Protein AF-E6PWR7-F1 (afdb_monomer_lite)

Foldseek 3Di:
DDDDDDDDDDPPPPPPDPDDPDVLLVQLVVQLVVLLVVCVVVVHDPVVSLVRSLVSSVVSQFDLQDPVSLVSNLSSLVVCCVVVSDPPVRSVVSNVVSVVSVVVVVVVVVVVPDDPPPPDPDDDDDDDDDDDDDDDDDDDDDDD

Secondary structure (DSSP, 8-state):
------PPP-------SPPPPPHHHHHHHHHHHHHHHHHHHTT--HHHHHHHHHHHHHHHSPPSSSHHHHHHHHHHHHHHHHTTSS-HHHHHHHHHHHHHHHHHHHHHHHHHTS------------------------------

Structure (mmCIF, N/CA/C/O backbone):
data_AF-E6PWR7-F1
#
_entry.id   AF-E6PWR7-F1
#
loop_
_atom_site.group_PDB
_atom_site.id
_atom_site.type_symbol
_atom_site.label_atom_id
_atom_site.label_alt_id
_atom_site.label_comp_id
_atom_site.label_asym_id
_atom_site.label_entity_id
_atom_site.label_seq_id
_atom_site.pdbx_PDB_ins_code
_atom_site.Cartn_x
_atom_site.Cartn_y
_atom_site.Cartn_z
_atom_site.occupancy
_atom_site.B_iso_or_equiv
_atom_site.auth_seq_id
_atom_site.auth_comp_id
_atom_site.auth_asym_id
_atom_site.auth_atom_id
_atom_site.pdbx_PDB_model_num
ATOM 1 N N . MET A 1 1 ? -68.735 -9.435 -9.458 1.00 40.34 1 MET A N 1
ATOM 2 C CA . MET A 1 1 ? -67.397 -10.050 -9.370 1.00 40.34 1 MET A CA 1
ATOM 3 C C . MET A 1 1 ? -66.373 -8.976 -9.702 1.00 40.34 1 MET A C 1
ATOM 5 O O . MET A 1 1 ? -66.285 -8.607 -10.862 1.00 40.34 1 MET A O 1
ATOM 9 N N . ASN A 1 2 ? -65.666 -8.448 -8.700 1.00 40.62 2 ASN A N 1
ATOM 10 C CA . ASN A 1 2 ? -64.549 -7.518 -8.891 1.00 40.62 2 ASN A CA 1
ATOM 11 C C . ASN A 1 2 ? -63.273 -8.242 -8.466 1.00 40.62 2 ASN A C 1
ATOM 13 O O . ASN A 1 2 ? -63.214 -8.734 -7.340 1.00 40.62 2 ASN A O 1
ATOM 17 N N . VAL A 1 3 ? -62.273 -8.286 -9.340 1.00 43.09 3 VAL A N 1
ATOM 18 C CA . VAL A 1 3 ? -60.903 -8.637 -8.960 1.00 43.09 3 VAL A CA 1
ATOM 19 C C . VAL A 1 3 ? -60.076 -7.383 -9.208 1.00 43.09 3 VAL A C 1
ATOM 21 O O . VAL A 1 3 ? -59.996 -6.909 -10.338 1.00 43.09 3 VAL A O 1
ATOM 24 N N . LEU A 1 4 ? -59.590 -6.790 -8.119 1.00 44.62 4 LEU A N 1
ATOM 25 C CA . LEU A 1 4 ? -58.725 -5.618 -8.118 1.00 44.62 4 LEU A CA 1
ATOM 26 C C . LEU A 1 4 ? -57.288 -6.061 -8.394 1.00 44.62 4 LEU A C 1
ATOM 28 O O . LEU A 1 4 ? -56.748 -6.927 -7.709 1.00 44.62 4 LEU A O 1
ATOM 32 N N . GLU A 1 5 ? -56.720 -5.421 -9.406 1.00 47.72 5 GLU A N 1
ATOM 33 C CA . GLU A 1 5 ? -55.316 -5.393 -9.786 1.00 47.72 5 GLU A CA 1
ATOM 34 C C . GLU A 1 5 ? -54.457 -4.916 -8.603 1.00 47.72 5 GLU A C 1
ATOM 36 O O . GLU A 1 5 ? -54.615 -3.795 -8.117 1.00 47.72 5 GLU A O 1
ATOM 41 N N . ALA A 1 6 ? -53.566 -5.778 -8.112 1.00 47.72 6 ALA A N 1
ATOM 42 C CA . ALA A 1 6 ? -52.527 -5.389 -7.170 1.00 47.72 6 ALA A CA 1
ATOM 43 C C . ALA A 1 6 ? -51.270 -5.041 -7.972 1.00 47.72 6 ALA A C 1
ATOM 45 O O . ALA A 1 6 ? -50.641 -5.913 -8.566 1.00 47.72 6 ALA A O 1
ATOM 46 N N . ALA A 1 7 ? -50.945 -3.751 -7.998 1.00 47.28 7 ALA A N 1
ATOM 47 C CA . ALA A 1 7 ? -49.740 -3.208 -8.600 1.00 47.28 7 ALA A CA 1
ATOM 48 C C . ALA A 1 7 ? -48.482 -3.858 -7.997 1.00 47.28 7 ALA A C 1
ATOM 50 O O . ALA A 1 7 ? -48.242 -3.777 -6.789 1.00 47.28 7 ALA A O 1
ATOM 51 N N . GLU A 1 8 ? -47.672 -4.488 -8.845 1.00 56.34 8 GLU A N 1
ATOM 52 C CA . GLU A 1 8 ? -46.313 -4.897 -8.499 1.00 56.34 8 GLU A CA 1
ATOM 53 C C . GLU A 1 8 ? -45.418 -3.648 -8.390 1.00 56.34 8 GLU A C 1
ATOM 55 O O . GLU A 1 8 ? -45.532 -2.742 -9.220 1.00 56.34 8 GLU A O 1
ATOM 60 N N . PRO A 1 9 ? -44.534 -3.550 -7.379 1.00 55.41 9 PRO A N 1
ATOM 61 C CA . PRO A 1 9 ? -43.686 -2.383 -7.220 1.00 55.41 9 PRO A CA 1
ATOM 62 C C . PRO A 1 9 ? -42.634 -2.335 -8.333 1.00 55.41 9 PRO A C 1
ATOM 64 O O . PRO A 1 9 ? -41.925 -3.309 -8.597 1.00 55.41 9 PRO A O 1
ATOM 67 N N . ASP A 1 10 ? -42.563 -1.159 -8.948 1.00 45.19 10 ASP A N 1
ATOM 68 C CA . ASP A 1 10 ? -41.623 -0.709 -9.968 1.00 45.19 10 ASP A CA 1
ATOM 69 C C . ASP A 1 10 ? -40.184 -1.162 -9.653 1.00 45.19 10 ASP A C 1
ATOM 71 O O . ASP A 1 10 ? -39.506 -0.645 -8.759 1.00 45.19 10 ASP A O 1
ATOM 75 N N . ARG A 1 11 ? -39.725 -2.200 -10.358 1.00 59.03 11 ARG A N 1
ATOM 76 C CA . ARG A 1 11 ? -38.356 -2.702 -10.262 1.00 59.03 11 ARG A CA 1
ATOM 77 C C . ARG A 1 11 ? -37.481 -1.766 -11.096 1.00 59.03 11 ARG A C 1
ATOM 79 O O . ARG A 1 11 ? -37.255 -2.010 -12.279 1.00 59.03 11 ARG A O 1
ATOM 86 N N . GLN A 1 12 ? -37.024 -0.677 -10.479 1.00 60.69 12 GLN A N 1
ATOM 87 C CA . GLN A 1 12 ? -36.125 0.282 -11.121 1.00 60.69 12 GLN A CA 1
ATOM 88 C C . GLN A 1 12 ? -34.916 -0.428 -11.753 1.00 60.69 12 GLN A C 1
ATOM 90 O O . GLN A 1 12 ? -34.364 -1.361 -11.157 1.00 60.69 12 GLN A O 1
ATOM 95 N N . PRO A 1 13 ? -34.471 0.016 -12.943 1.00 52.53 13 PRO A N 1
ATOM 96 C CA . PRO A 1 13 ? -33.323 -0.564 -13.613 1.00 52.53 13 PRO A CA 1
ATOM 97 C C . PRO A 1 13 ? -32.092 -0.341 -12.736 1.00 52.53 13 PRO A C 1
ATOM 99 O O . PRO A 1 13 ? -31.661 0.793 -12.517 1.00 52.53 13 PRO A O 1
ATOM 102 N N . THR A 1 14 ? -31.518 -1.427 -12.220 1.00 55.12 14 THR A N 1
ATOM 103 C CA . THR A 1 14 ? -30.196 -1.390 -11.601 1.00 55.12 14 THR A CA 1
ATOM 104 C C . THR A 1 14 ? -29.229 -0.906 -12.669 1.00 55.12 14 THR A C 1
ATOM 106 O O . THR A 1 14 ? -28.936 -1.635 -13.618 1.00 55.12 14 THR A O 1
ATOM 109 N N . SER A 1 15 ? -28.802 0.352 -12.545 1.00 63.88 15 SER A N 1
ATOM 110 C CA . SER A 1 15 ? -27.733 0.935 -13.345 1.00 63.88 15 SER A CA 1
ATOM 111 C C . SER A 1 15 ? -26.610 -0.091 -13.455 1.00 63.88 15 SER A C 1
ATOM 113 O O . SER A 1 15 ? -26.032 -0.494 -12.448 1.00 63.88 15 SER A O 1
ATOM 115 N N . ASN A 1 16 ? -26.327 -0.546 -14.676 1.00 63.84 16 ASN A N 1
ATOM 116 C CA . ASN A 1 16 ? -25.299 -1.548 -14.971 1.00 63.84 16 ASN A CA 1
ATOM 117 C C . ASN A 1 16 ? -23.879 -0.957 -14.844 1.00 63.84 16 ASN A C 1
ATOM 119 O O . ASN A 1 16 ? -22.927 -1.409 -15.479 1.00 63.84 16 ASN A O 1
ATOM 123 N N . GLN A 1 17 ? -23.754 0.129 -14.081 1.00 57.00 17 GLN A N 1
ATOM 124 C CA . GLN A 1 17 ? -22.522 0.841 -13.853 1.00 57.00 17 GLN A CA 1
ATOM 125 C C . GLN A 1 17 ? -21.831 0.182 -12.656 1.00 57.00 17 GLN A C 1
ATOM 127 O O . GLN A 1 17 ? -22.436 0.083 -11.584 1.00 57.00 17 GLN A O 1
ATOM 132 N N . PRO A 1 18 ? -20.585 -0.297 -12.817 1.00 62.38 18 PRO A N 1
ATOM 133 C CA . PRO A 1 18 ? -19.833 -0.857 -11.707 1.00 62.38 18 PRO A CA 1
ATOM 134 C C . PRO A 1 18 ? -19.817 0.144 -10.555 1.00 62.38 18 PRO A C 1
ATOM 136 O O . PRO A 1 18 ? -19.635 1.344 -10.789 1.00 62.38 18 PRO A O 1
ATOM 139 N N . ALA A 1 19 ? -20.011 -0.344 -9.329 1.00 63.22 19 ALA A N 1
ATOM 140 C CA . ALA A 1 19 ? -19.933 0.499 -8.145 1.00 63.22 19 ALA A CA 1
ATOM 141 C C . ALA A 1 19 ? -18.629 1.324 -8.176 1.00 63.22 19 ALA A C 1
ATOM 143 O O . ALA A 1 19 ? -17.586 0.791 -8.583 1.00 63.22 19 ALA A O 1
ATOM 144 N N . PRO A 1 20 ? -18.669 2.611 -7.782 1.00 64.00 20 PRO A N 1
ATOM 145 C CA . PRO A 1 20 ? -17.475 3.438 -7.722 1.00 64.00 20 PRO A CA 1
ATOM 146 C C . PRO A 1 20 ? -16.390 2.722 -6.917 1.00 64.00 20 PRO A C 1
ATOM 148 O O . PRO A 1 20 ? -16.647 2.244 -5.811 1.00 64.00 20 PRO A O 1
ATOM 151 N N . ARG A 1 21 ? -15.186 2.607 -7.488 1.00 72.75 21 ARG A N 1
ATOM 152 C CA . ARG A 1 21 ? -14.038 2.062 -6.755 1.00 72.75 21 ARG A CA 1
ATOM 153 C C . ARG A 1 21 ? -13.741 2.967 -5.565 1.00 72.75 21 ARG A C 1
ATOM 155 O O . ARG A 1 21 ? -13.878 4.183 -5.669 1.00 72.75 21 ARG A O 1
ATOM 162 N N . ASP A 1 22 ? -13.291 2.356 -4.479 1.00 88.31 22 ASP A N 1
ATOM 163 C CA . ASP A 1 22 ? -12.775 3.061 -3.313 1.00 88.31 22 ASP A CA 1
ATOM 164 C C . ASP A 1 22 ? -11.713 4.105 -3.748 1.00 88.31 22 ASP A C 1
ATOM 166 O O . ASP A 1 22 ? -10.776 3.747 -4.477 1.00 88.31 22 ASP A O 1
ATOM 170 N N . PRO A 1 23 ? -11.860 5.390 -3.370 1.00 95.06 23 PRO A N 1
ATOM 171 C CA . PRO A 1 23 ? -10.943 6.448 -3.787 1.00 95.06 23 PRO A CA 1
ATOM 172 C C . PRO A 1 23 ? -9.517 6.231 -3.267 1.00 95.06 23 PRO A C 1
ATOM 174 O O . PRO A 1 23 ? -8.565 6.556 -3.975 1.00 95.06 23 PRO A O 1
ATOM 177 N N . ALA A 1 24 ? -9.335 5.633 -2.087 1.00 96.56 24 ALA A N 1
ATOM 178 C CA . ALA A 1 24 ? -8.008 5.303 -1.581 1.00 96.56 24 ALA A CA 1
ATOM 179 C C . ALA A 1 24 ? -7.345 4.231 -2.449 1.00 96.56 24 ALA A C 1
ATOM 181 O O . ALA A 1 24 ? -6.175 4.354 -2.808 1.00 96.56 24 ALA A O 1
ATOM 182 N N . VAL A 1 25 ? -8.110 3.222 -2.878 1.00 97.44 25 VAL A N 1
ATOM 183 C CA . VAL A 1 25 ? -7.612 2.201 -3.811 1.00 97.44 25 VAL A CA 1
ATOM 184 C C . VAL A 1 25 ? -7.185 2.824 -5.138 1.00 97.44 25 VAL A C 1
ATOM 186 O O . VAL A 1 25 ? -6.144 2.439 -5.673 1.00 97.44 25 VAL A O 1
ATOM 189 N N . GLN A 1 26 ? -7.945 3.792 -5.662 1.00 97.00 26 GLN A N 1
ATOM 190 C CA . GLN A 1 26 ? -7.547 4.521 -6.870 1.00 97.00 26 GLN A CA 1
ATOM 191 C C . GLN A 1 26 ? -6.219 5.256 -6.669 1.00 97.00 26 GLN A C 1
ATOM 193 O O . GLN A 1 26 ? -5.308 5.057 -7.467 1.00 97.00 26 GLN A O 1
ATOM 198 N N . LEU A 1 27 ? -6.057 5.992 -5.565 1.00 97.75 27 LEU A N 1
ATOM 199 C CA . LEU A 1 27 ? -4.802 6.680 -5.238 1.00 97.75 27 LEU A CA 1
ATOM 200 C C . LEU A 1 27 ? -3.611 5.712 -5.150 1.00 97.75 27 LEU A C 1
ATOM 202 O O . LEU A 1 27 ? -2.557 5.970 -5.736 1.00 97.75 27 LEU A O 1
ATOM 206 N N . CYS A 1 28 ? -3.784 4.574 -4.469 1.00 98.44 28 CYS A N 1
ATOM 207 C CA . CYS A 1 28 ? -2.767 3.527 -4.365 1.00 98.44 28 CYS A CA 1
ATOM 208 C C . CYS A 1 28 ? -2.354 3.004 -5.764 1.00 98.44 28 CYS A C 1
ATOM 210 O O . CYS A 1 28 ? -1.164 2.871 -6.072 1.00 98.44 28 CYS A O 1
ATOM 212 N N . VAL A 1 29 ? -3.331 2.729 -6.638 1.00 97.81 29 VAL A N 1
ATOM 213 C CA . VAL A 1 29 ? -3.099 2.224 -8.004 1.00 97.81 29 VAL A CA 1
ATOM 214 C C . VAL A 1 29 ? -2.450 3.279 -8.901 1.00 97.81 29 VAL A C 1
ATOM 216 O O . VAL A 1 29 ? -1.507 2.958 -9.628 1.00 97.81 29 VAL A O 1
ATOM 219 N N . ASP A 1 30 ? -2.892 4.530 -8.832 1.00 98.25 30 ASP A N 1
ATOM 220 C CA . ASP A 1 30 ? -2.343 5.622 -9.634 1.00 98.25 30 ASP A CA 1
ATOM 221 C C . ASP A 1 30 ? -0.872 5.871 -9.291 1.00 98.25 30 ASP A C 1
ATOM 223 O O . ASP A 1 30 ? -0.038 5.990 -10.192 1.00 98.25 30 ASP A O 1
ATOM 227 N N . ALA A 1 31 ? -0.515 5.840 -8.002 1.00 98.62 31 ALA A N 1
ATOM 228 C CA . ALA A 1 31 ? 0.874 5.948 -7.557 1.00 98.62 31 ALA A CA 1
ATOM 229 C C . ALA A 1 31 ? 1.761 4.832 -8.139 1.00 98.62 31 ALA A C 1
ATOM 231 O O . ALA A 1 31 ? 2.877 5.088 -8.607 1.00 98.62 31 ALA A O 1
ATOM 232 N N . TYR A 1 32 ? 1.255 3.597 -8.165 1.00 98.62 32 TYR A N 1
ATOM 233 C CA . TYR A 1 32 ? 1.947 2.452 -8.757 1.00 98.62 32 TYR A CA 1
ATOM 234 C C . TYR A 1 32 ? 2.141 2.607 -10.268 1.00 98.62 32 TYR A C 1
ATOM 236 O O . TYR A 1 32 ? 3.261 2.468 -10.766 1.00 98.62 32 TYR A O 1
ATOM 244 N N . LEU A 1 33 ? 1.074 2.931 -11.004 1.00 98.25 33 LEU A N 1
ATOM 245 C CA . LEU A 1 33 ? 1.118 3.091 -12.460 1.00 98.25 33 LEU A CA 1
ATOM 246 C C . LEU A 1 33 ? 2.018 4.256 -12.877 1.00 98.25 33 LEU A C 1
ATOM 248 O O . LEU A 1 33 ? 2.797 4.131 -13.825 1.00 98.25 33 LEU A O 1
ATOM 252 N N . HIS A 1 34 ? 1.962 5.364 -12.141 1.00 98.56 34 HIS A N 1
ATOM 253 C CA . HIS A 1 34 ? 2.826 6.515 -12.360 1.00 98.56 34 HIS A CA 1
ATOM 254 C C . HIS A 1 34 ? 4.305 6.153 -12.164 1.00 98.56 34 HIS A C 1
ATOM 256 O O . HIS A 1 34 ? 5.138 6.432 -13.027 1.00 98.56 34 HIS A O 1
ATOM 262 N N . SER A 1 35 ? 4.635 5.450 -11.077 1.00 98.56 35 SER A N 1
ATOM 263 C CA . SER A 1 35 ? 6.006 5.011 -10.802 1.00 98.56 35 SER A CA 1
ATOM 264 C C . SER A 1 35 ? 6.521 3.983 -11.819 1.00 98.56 35 SER A C 1
ATOM 266 O O . SER A 1 35 ? 7.688 4.047 -12.225 1.00 98.56 35 SER A O 1
ATOM 268 N N . LEU A 1 36 ? 5.654 3.077 -12.295 1.00 97.56 36 LEU A N 1
ATOM 269 C CA . LEU A 1 36 ? 5.974 2.172 -13.402 1.00 97.56 36 LEU A CA 1
ATOM 270 C C . LEU A 1 36 ? 6.326 2.947 -14.670 1.00 97.56 36 LEU A C 1
ATOM 272 O O . LEU A 1 36 ? 7.318 2.620 -15.320 1.00 97.56 36 LEU A O 1
ATOM 276 N N . LYS A 1 37 ? 5.512 3.945 -15.030 1.00 98.12 37 LYS A N 1
ATOM 277 C CA . LYS A 1 37 ? 5.723 4.762 -16.227 1.00 98.12 37 LYS A CA 1
ATOM 278 C C . LYS A 1 37 ? 7.078 5.467 -16.170 1.00 98.12 37 LYS A C 1
ATOM 280 O O . LYS A 1 37 ? 7.898 5.237 -17.054 1.00 98.12 37 LYS A O 1
ATOM 285 N N . ILE A 1 38 ? 7.344 6.209 -15.093 1.00 98.25 38 ILE A N 1
ATOM 286 C CA . ILE A 1 38 ? 8.613 6.931 -14.909 1.00 98.25 38 ILE A CA 1
ATOM 287 C C . ILE A 1 38 ? 9.802 5.968 -14.959 1.00 98.25 38 ILE A C 1
ATOM 289 O O . ILE A 1 38 ? 10.763 6.200 -15.681 1.00 98.25 38 ILE A O 1
ATOM 293 N N . SER A 1 39 ? 9.739 4.843 -14.242 1.00 97.56 39 SER A N 1
ATOM 294 C CA . SER A 1 39 ? 10.859 3.893 -14.196 1.00 97.56 39 SER A CA 1
ATOM 295 C C . SER A 1 39 ? 11.172 3.272 -15.564 1.00 97.56 39 SER A C 1
ATOM 297 O O . SER A 1 39 ? 12.336 3.008 -15.863 1.00 97.56 39 SER A O 1
ATOM 299 N N . ARG A 1 40 ? 10.151 3.054 -16.407 1.00 96.44 40 ARG A N 1
ATOM 300 C CA . ARG A 1 40 ? 10.334 2.575 -17.788 1.00 96.44 40 ARG A CA 1
ATOM 301 C C . ARG A 1 40 ? 10.946 3.644 -18.683 1.00 96.44 40 ARG A C 1
ATOM 303 O O . ARG A 1 40 ? 11.826 3.320 -19.472 1.00 96.44 40 ARG A O 1
ATOM 310 N N . GLU A 1 41 ? 10.495 4.888 -18.554 1.00 97.75 41 GLU A N 1
ATOM 311 C CA . GLU A 1 41 ? 11.048 6.033 -19.290 1.00 97.75 41 GLU A CA 1
ATOM 312 C C . GLU A 1 41 ? 12.515 6.289 -18.908 1.00 97.75 41 GLU A C 1
ATOM 314 O O . GLU A 1 41 ? 13.330 6.605 -19.768 1.00 97.75 41 GLU A O 1
ATOM 319 N N . GLU A 1 42 ? 12.886 6.033 -17.650 1.00 97.31 42 GLU A N 1
ATOM 320 C CA . GLU A 1 42 ? 14.274 6.045 -17.167 1.00 97.31 42 GLU A CA 1
ATOM 321 C C . GLU A 1 42 ? 15.119 4.847 -17.657 1.00 97.31 42 GLU A C 1
ATOM 323 O O . GLU A 1 42 ? 16.293 4.737 -17.305 1.00 97.31 42 GLU A O 1
ATOM 328 N N . GLY A 1 43 ? 14.549 3.921 -18.437 1.00 97.06 43 GLY A N 1
ATOM 329 C CA . GLY A 1 43 ? 15.265 2.759 -18.972 1.00 97.06 43 GLY A CA 1
ATOM 330 C C . GLY A 1 43 ? 15.635 1.708 -17.922 1.00 97.06 43 GLY A C 1
ATOM 331 O O . GLY A 1 43 ? 16.538 0.899 -18.146 1.00 97.06 43 GLY A O 1
ATOM 332 N N . ARG A 1 44 ? 14.964 1.697 -16.763 1.00 96.50 44 ARG A N 1
ATOM 333 C CA . ARG A 1 44 ? 15.270 0.739 -15.696 1.00 96.50 44 ARG A CA 1
ATOM 334 C C . ARG A 1 44 ? 14.904 -0.678 -16.084 1.00 96.50 44 ARG A C 1
ATOM 336 O O . ARG A 1 44 ? 13.899 -0.946 -16.744 1.00 96.50 44 ARG A O 1
ATOM 343 N N . ILE A 1 45 ? 15.668 -1.619 -15.542 1.00 97.19 45 ILE A N 1
ATOM 344 C CA . ILE A 1 45 ? 15.330 -3.033 -15.657 1.00 97.19 45 ILE A CA 1
ATOM 345 C C . ILE A 1 45 ? 14.006 -3.340 -14.945 1.00 97.19 45 ILE A C 1
ATOM 347 O O . ILE A 1 45 ? 13.576 -2.651 -14.013 1.00 97.19 45 ILE A O 1
ATOM 351 N N . ARG A 1 46 ? 13.364 -4.430 -15.372 1.00 95.69 46 ARG A N 1
ATOM 352 C CA . ARG A 1 46 ? 12.032 -4.840 -14.903 1.00 95.69 46 ARG A CA 1
ATOM 353 C C . ARG A 1 46 ? 11.959 -4.994 -13.379 1.00 95.69 46 ARG A C 1
ATOM 355 O O . ARG A 1 46 ? 10.983 -4.570 -12.771 1.00 95.69 46 ARG A O 1
ATOM 362 N N . PHE A 1 47 ? 13.004 -5.562 -12.772 1.00 96.31 47 PHE A N 1
ATOM 363 C CA . PHE A 1 47 ? 13.083 -5.757 -11.323 1.00 96.31 47 PHE A CA 1
ATOM 364 C C . PHE A 1 47 ? 13.058 -4.428 -10.554 1.00 96.31 47 PHE A C 1
ATOM 366 O O . PHE A 1 47 ? 12.233 -4.256 -9.660 1.00 96.31 47 PHE A O 1
ATOM 373 N N . GLU A 1 48 ? 13.909 -3.470 -10.930 1.00 96.56 48 GLU A N 1
ATOM 374 C CA . GLU A 1 48 ? 13.945 -2.146 -10.298 1.00 96.56 48 GLU A CA 1
ATOM 375 C C . GLU A 1 48 ? 12.644 -1.374 -10.507 1.00 96.56 48 GLU A C 1
ATOM 377 O O . GLU A 1 48 ? 12.134 -0.748 -9.579 1.00 96.56 48 GLU A O 1
ATOM 382 N N . THR A 1 49 ? 12.094 -1.453 -11.719 1.00 97.69 49 THR A N 1
ATOM 383 C CA . THR A 1 49 ? 10.825 -0.817 -12.078 1.00 97.69 49 THR A CA 1
ATOM 384 C C . THR A 1 49 ? 9.690 -1.308 -11.184 1.00 97.69 49 THR A C 1
ATOM 386 O O . THR A 1 49 ? 8.971 -0.501 -10.597 1.00 97.69 49 THR A O 1
ATOM 389 N N . ASN A 1 50 ? 9.570 -2.628 -11.014 1.00 96.25 50 ASN A N 1
ATOM 390 C CA . ASN A 1 50 ? 8.565 -3.213 -10.133 1.00 96.25 50 ASN A CA 1
ATOM 391 C C . ASN A 1 50 ? 8.801 -2.805 -8.676 1.00 96.25 50 ASN A C 1
ATOM 393 O O . ASN A 1 50 ? 7.863 -2.378 -8.012 1.00 96.25 50 ASN A O 1
ATOM 397 N N . LYS A 1 51 ? 10.048 -2.849 -8.189 1.00 97.44 51 LYS A N 1
ATOM 398 C CA . LYS A 1 51 ? 10.366 -2.453 -6.809 1.00 97.44 51 LYS A CA 1
ATOM 399 C C . LYS A 1 51 ? 9.987 -1.011 -6.495 1.00 97.44 51 LYS A C 1
ATOM 401 O O . LYS A 1 51 ? 9.455 -0.744 -5.420 1.00 97.44 51 LYS A O 1
ATOM 406 N N . ARG A 1 52 ? 10.231 -0.091 -7.426 1.00 98.25 52 ARG A N 1
ATOM 407 C CA . ARG A 1 52 ? 9.843 1.318 -7.284 1.00 98.25 52 ARG A CA 1
ATOM 408 C C . ARG A 1 52 ? 8.335 1.498 -7.281 1.00 98.25 52 ARG A C 1
ATOM 410 O O . ARG A 1 52 ? 7.822 2.207 -6.422 1.00 98.25 52 ARG A O 1
ATOM 417 N N . ALA A 1 53 ? 7.640 0.811 -8.180 1.00 98.19 53 ALA A N 1
ATOM 418 C CA . ALA A 1 53 ? 6.191 0.880 -8.244 1.00 98.19 53 ALA A CA 1
ATOM 419 C C . ALA A 1 53 ? 5.527 0.293 -6.994 1.00 98.19 53 ALA A C 1
ATOM 421 O O . ALA A 1 53 ? 4.647 0.925 -6.417 1.00 98.19 53 ALA A O 1
ATOM 422 N N . GLU A 1 54 ? 5.995 -0.861 -6.511 1.00 98.00 54 GLU A N 1
ATOM 423 C CA . GLU A 1 54 ? 5.545 -1.438 -5.240 1.00 98.00 54 GLU A CA 1
ATOM 424 C C . GLU A 1 54 ? 5.777 -0.479 -4.060 1.00 98.00 54 GLU A C 1
ATOM 426 O O . GLU A 1 54 ? 4.933 -0.375 -3.172 1.00 98.00 54 GLU A O 1
ATOM 431 N N . ALA A 1 55 ? 6.918 0.218 -4.024 1.00 98.19 55 ALA A N 1
ATOM 432 C CA . ALA A 1 55 ? 7.201 1.210 -2.989 1.00 98.19 55 ALA A CA 1
ATOM 433 C C . ALA A 1 55 ? 6.261 2.420 -3.090 1.00 98.19 55 ALA A C 1
ATOM 435 O O . ALA A 1 55 ? 5.726 2.857 -2.077 1.00 98.19 55 ALA A O 1
ATOM 436 N N . ALA A 1 56 ? 6.006 2.922 -4.301 1.00 98.62 56 ALA A N 1
ATOM 437 C CA . ALA A 1 56 ? 5.061 4.011 -4.530 1.00 98.62 56 ALA A CA 1
ATOM 438 C C . ALA A 1 56 ? 3.636 3.632 -4.100 1.00 98.62 56 ALA A C 1
ATOM 440 O O . ALA A 1 56 ? 2.983 4.426 -3.430 1.00 98.62 56 ALA A O 1
ATOM 441 N N . TYR A 1 57 ? 3.197 2.404 -4.401 1.00 98.56 57 TYR A N 1
ATOM 442 C CA . TYR A 1 57 ? 1.916 1.877 -3.926 1.00 98.56 57 TYR A CA 1
ATOM 443 C C . TYR A 1 57 ? 1.840 1.919 -2.398 1.00 98.56 57 TYR A C 1
ATOM 445 O O . TYR A 1 57 ? 0.910 2.493 -1.845 1.00 98.56 57 TYR A O 1
ATOM 453 N N . ARG A 1 58 ? 2.844 1.350 -1.711 1.00 98.06 58 ARG A N 1
ATOM 454 C CA . ARG A 1 58 ? 2.900 1.302 -0.239 1.00 98.06 58 ARG A CA 1
ATOM 455 C C . ARG A 1 58 ? 2.930 2.695 0.390 1.00 98.06 58 ARG A C 1
ATOM 457 O O . ARG A 1 58 ? 2.292 2.899 1.411 1.00 98.06 58 ARG A O 1
ATOM 464 N N . ASN A 1 59 ? 3.631 3.645 -0.225 1.00 98.19 59 ASN A N 1
ATOM 465 C CA . ASN A 1 59 ? 3.703 5.025 0.258 1.00 98.19 59 ASN A CA 1
ATOM 466 C C . ASN A 1 59 ? 2.385 5.794 0.086 1.00 98.19 59 ASN A C 1
ATOM 468 O O . ASN A 1 59 ? 2.146 6.745 0.820 1.00 98.19 59 ASN A O 1
ATOM 472 N N . ALA A 1 60 ? 1.554 5.406 -0.882 1.00 98.38 60 ALA A N 1
ATOM 473 C CA . ALA A 1 60 ? 0.234 5.992 -1.099 1.00 98.38 60 ALA A CA 1
ATOM 474 C C . ALA A 1 60 ? -0.859 5.355 -0.226 1.00 98.38 60 ALA A C 1
ATOM 476 O O . ALA A 1 60 ? -1.991 5.837 -0.222 1.00 98.38 60 ALA A O 1
ATOM 477 N N . MET A 1 61 ? -0.548 4.273 0.497 1.00 98.12 61 MET A N 1
ATOM 478 C CA . MET A 1 61 ? -1.518 3.632 1.377 1.00 98.12 61 MET A CA 1
ATOM 479 C C . MET A 1 61 ? -1.899 4.559 2.543 1.00 98.12 61 MET A C 1
ATOM 481 O O . MET A 1 61 ? -1.023 5.230 3.094 1.00 98.12 61 MET A O 1
ATOM 485 N N . PRO A 1 62 ? -3.179 4.563 2.959 1.00 98.00 62 PRO A N 1
ATOM 486 C CA . PRO A 1 62 ? -3.623 5.295 4.141 1.00 98.00 62 PRO A CA 1
ATOM 487 C C . PRO A 1 62 ? -2.872 4.877 5.410 1.00 98.00 62 PRO A C 1
ATOM 489 O O . PRO A 1 62 ? -2.374 3.758 5.525 1.00 98.00 62 PRO A O 1
ATOM 492 N N . ASP A 1 63 ? -2.813 5.761 6.397 1.00 97.00 63 ASP A N 1
ATOM 493 C CA . ASP A 1 63 ? -2.259 5.433 7.708 1.00 97.00 63 ASP A CA 1
ATOM 494 C C . ASP A 1 63 ? -3.267 4.649 8.581 1.00 97.00 63 ASP A C 1
ATOM 496 O O . ASP A 1 63 ? -4.441 4.483 8.253 1.00 97.00 63 ASP A O 1
ATOM 500 N N . LEU A 1 64 ? -2.815 4.140 9.730 1.00 97.50 64 LEU A N 1
ATOM 501 C CA . LEU A 1 64 ? -3.661 3.381 10.663 1.00 97.50 64 LEU A CA 1
ATOM 502 C C . LEU A 1 64 ? -4.160 4.241 11.839 1.00 97.50 64 LEU A C 1
ATOM 504 O O . LEU A 1 64 ? -4.294 3.748 12.959 1.00 97.50 64 LEU A O 1
ATOM 508 N N . THR A 1 65 ? -4.395 5.537 11.612 1.00 96.00 65 THR A N 1
ATOM 509 C CA . THR A 1 65 ? -4.687 6.508 12.686 1.00 96.00 65 THR A CA 1
ATOM 510 C C . THR A 1 65 ? -6.175 6.659 13.003 1.00 96.00 65 THR A C 1
ATOM 512 O O . THR A 1 65 ? -6.525 7.084 14.104 1.00 96.00 65 THR A O 1
ATOM 515 N N . SER A 1 66 ? -7.068 6.280 12.084 1.00 96.38 66 SER A N 1
ATOM 516 C CA . SER A 1 66 ? -8.521 6.389 12.258 1.00 96.38 66 SER A CA 1
ATOM 517 C C . SER A 1 66 ? 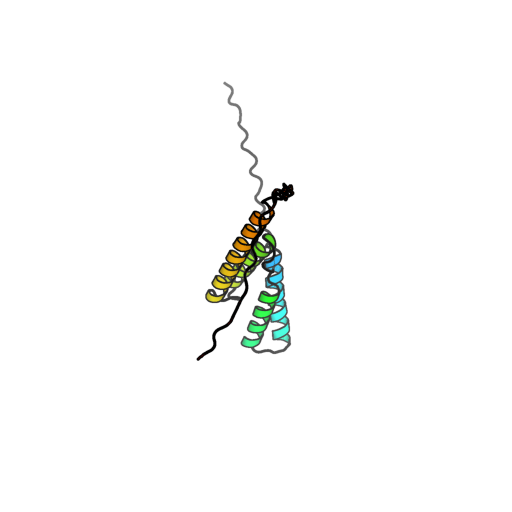-9.262 5.168 11.710 1.00 96.38 66 SER A C 1
ATOM 519 O O . SER A 1 66 ? -8.746 4.438 10.868 1.00 96.38 66 SER A O 1
ATOM 521 N N . PHE A 1 67 ? -10.507 4.944 12.148 1.00 96.94 67 PHE A N 1
ATOM 522 C CA . PHE A 1 67 ? -11.311 3.824 11.642 1.00 96.94 67 PHE A CA 1
ATOM 523 C C . PHE A 1 67 ? -11.555 3.888 10.131 1.00 96.94 67 PHE A C 1
ATOM 525 O O . PHE A 1 67 ? -11.601 2.836 9.497 1.00 96.94 67 PHE A O 1
ATOM 532 N N . GLN A 1 68 ? -11.715 5.088 9.561 1.00 96.19 68 GLN A N 1
ATOM 533 C CA . GLN A 1 68 ? -11.895 5.241 8.118 1.00 96.19 68 GLN A CA 1
ATOM 534 C C . GLN A 1 68 ? -10.596 4.903 7.382 1.00 96.19 68 GLN A C 1
ATOM 536 O O . GLN A 1 68 ? -10.610 4.028 6.523 1.00 96.19 68 GLN A O 1
ATOM 541 N N . ASN A 1 69 ? -9.465 5.473 7.810 1.00 97.56 69 ASN A N 1
ATOM 542 C CA . ASN A 1 69 ? -8.174 5.216 7.168 1.00 97.56 69 ASN A CA 1
ATOM 543 C C . ASN A 1 69 ? -7.784 3.734 7.263 1.00 97.56 69 ASN A C 1
ATOM 545 O O . ASN A 1 69 ? -7.247 3.178 6.313 1.00 97.56 69 ASN A O 1
ATOM 549 N N . ILE A 1 70 ? -8.132 3.046 8.357 1.00 98.25 70 ILE A N 1
ATOM 550 C CA . ILE A 1 70 ? -7.891 1.602 8.469 1.00 98.25 70 ILE A CA 1
ATOM 551 C C . ILE A 1 70 ? -8.749 0.798 7.477 1.00 98.25 70 ILE A C 1
ATOM 553 O O . ILE A 1 70 ? -8.264 -0.184 6.914 1.00 98.25 70 ILE A O 1
ATOM 557 N N . ARG A 1 71 ? -10.012 1.178 7.243 1.00 97.38 71 ARG A N 1
ATOM 558 C CA . ARG A 1 71 ? -10.859 0.513 6.235 1.00 97.38 71 ARG A CA 1
ATOM 559 C C . ARG A 1 71 ? -10.285 0.699 4.834 1.00 97.38 71 ARG A C 1
ATOM 561 O O . ARG A 1 71 ? -10.122 -0.286 4.117 1.00 97.38 71 ARG A O 1
ATOM 568 N N . ASP A 1 72 ? -9.905 1.927 4.512 1.00 97.75 72 ASP A N 1
ATOM 569 C CA . ASP A 1 72 ? -9.292 2.293 3.237 1.00 97.75 72 ASP A CA 1
ATOM 570 C C . ASP A 1 72 ? -7.943 1.563 3.047 1.00 97.75 72 ASP A C 1
ATOM 572 O O . ASP A 1 72 ? -7.642 1.023 1.980 1.00 97.75 72 ASP A O 1
ATOM 576 N N . PHE A 1 73 ? -7.148 1.439 4.116 1.00 98.31 73 PHE A N 1
ATOM 577 C CA . PHE A 1 73 ? -5.911 0.659 4.128 1.00 98.31 73 PHE A CA 1
ATOM 578 C C . PHE A 1 73 ? -6.162 -0.824 3.833 1.00 98.31 73 PHE A C 1
ATOM 580 O O . PHE A 1 73 ? -5.474 -1.403 2.992 1.00 98.31 73 PHE A O 1
ATOM 587 N N . ILE A 1 74 ? -7.154 -1.448 4.481 1.00 98.00 74 ILE A N 1
ATOM 588 C CA . ILE A 1 74 ? -7.533 -2.849 4.227 1.00 98.00 74 ILE A CA 1
ATOM 589 C C . ILE A 1 74 ? -7.958 -3.037 2.764 1.00 98.00 74 ILE A C 1
ATOM 591 O O . ILE A 1 74 ? -7.570 -4.033 2.141 1.00 98.00 74 ILE A O 1
ATOM 595 N N . ALA A 1 75 ? -8.703 -2.083 2.198 1.00 97.75 75 ALA A N 1
ATOM 596 C CA . ALA A 1 75 ? -9.085 -2.100 0.790 1.00 97.75 75 ALA A CA 1
ATOM 597 C C . ALA A 1 75 ? -7.852 -2.047 -0.132 1.00 97.75 75 ALA A C 1
ATOM 599 O O . ALA A 1 75 ? -7.732 -2.898 -1.020 1.00 97.75 75 ALA A O 1
ATOM 600 N N . CYS A 1 76 ? -6.886 -1.148 0.118 1.00 98.19 76 CYS A N 1
ATOM 601 C CA . CYS A 1 76 ? -5.624 -1.124 -0.637 1.00 98.19 76 CYS A CA 1
ATOM 602 C C . CYS A 1 76 ? -4.829 -2.432 -0.472 1.00 98.19 76 CYS A C 1
ATOM 604 O O . CYS A 1 76 ? -4.392 -2.993 -1.472 1.00 98.19 76 CYS A O 1
ATOM 606 N N . VAL A 1 77 ? -4.666 -2.987 0.740 1.00 98.25 77 VAL A N 1
ATOM 607 C CA . VAL A 1 77 ? -3.934 -4.264 0.918 1.00 98.25 77 VAL A CA 1
ATOM 608 C C . VAL A 1 77 ? -4.581 -5.380 0.099 1.00 98.25 77 VAL A C 1
ATOM 610 O O . VAL A 1 77 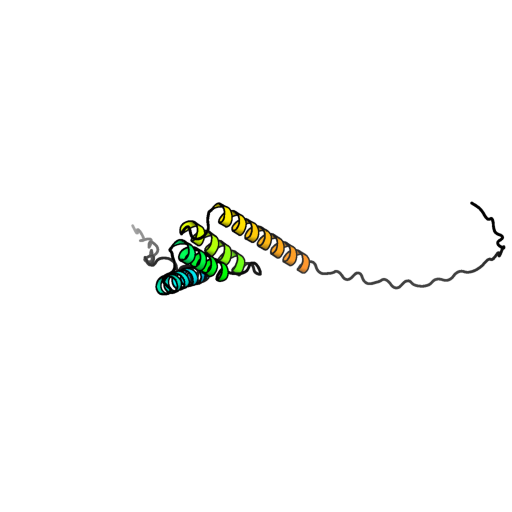? -3.893 -6.104 -0.621 1.00 98.25 77 VAL A O 1
ATOM 613 N N . THR A 1 78 ? -5.905 -5.496 0.180 1.00 97.62 78 THR A N 1
ATOM 614 C CA . THR A 1 78 ? -6.659 -6.539 -0.521 1.00 97.62 78 THR A CA 1
ATOM 615 C C . THR A 1 78 ? -6.518 -6.384 -2.034 1.00 97.62 78 THR A C 1
ATOM 617 O O . THR A 1 78 ? -6.210 -7.355 -2.726 1.00 97.62 78 THR A O 1
ATOM 620 N N . GLN A 1 79 ? -6.657 -5.161 -2.555 1.00 97.56 79 GLN A N 1
ATOM 621 C CA . GLN A 1 79 ? -6.471 -4.899 -3.980 1.00 97.56 79 GLN A CA 1
ATOM 622 C C . GLN A 1 79 ? -5.032 -5.185 -4.432 1.00 97.56 79 GLN A C 1
ATOM 624 O O . GLN A 1 79 ? -4.827 -5.758 -5.501 1.00 97.56 79 GLN A O 1
ATOM 629 N N . ALA A 1 80 ? -4.031 -4.815 -3.632 1.00 97.56 80 ALA A N 1
ATOM 630 C CA . ALA A 1 80 ? -2.628 -5.070 -3.936 1.00 97.56 80 ALA A CA 1
ATOM 631 C C . ALA A 1 80 ? -2.308 -6.565 -4.011 1.00 97.56 80 ALA A C 1
ATOM 633 O O . ALA A 1 80 ? -1.505 -6.966 -4.849 1.00 97.56 80 ALA A O 1
ATOM 634 N N . MET A 1 81 ? -2.935 -7.381 -3.158 1.00 97.94 81 MET A N 1
ATOM 635 C CA . MET A 1 81 ? -2.810 -8.840 -3.198 1.00 97.94 81 MET A CA 1
ATOM 636 C C . MET A 1 81 ? -3.463 -9.425 -4.452 1.00 97.94 81 MET A C 1
ATOM 638 O O . MET A 1 81 ? -2.876 -10.293 -5.085 1.00 97.94 81 MET A O 1
ATOM 642 N N . VAL A 1 82 ? -4.639 -8.927 -4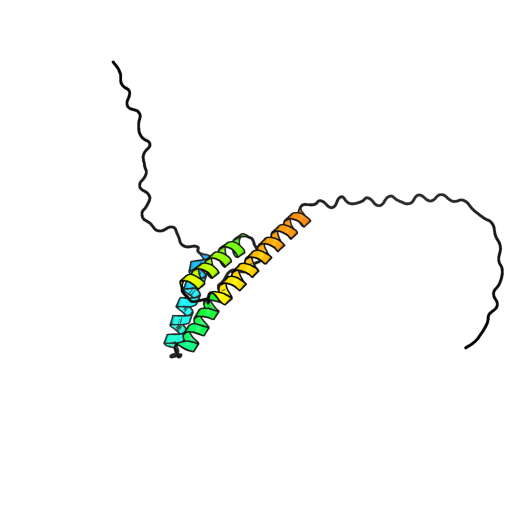.849 1.00 97.25 82 VAL A N 1
ATOM 643 C CA . VAL A 1 82 ? -5.313 -9.347 -6.095 1.00 97.25 82 VAL A CA 1
ATOM 644 C C . VAL A 1 82 ? -4.478 -9.012 -7.337 1.00 97.25 82 VAL A C 1
ATOM 646 O O . VAL A 1 82 ? -4.526 -9.741 -8.322 1.00 97.25 82 VAL A O 1
ATOM 649 N N . LEU A 1 83 ? -3.721 -7.913 -7.301 1.00 95.44 83 LEU A N 1
ATOM 650 C CA . LEU A 1 83 ? -2.859 -7.465 -8.401 1.00 95.44 83 LEU A CA 1
ATOM 651 C C . LEU A 1 83 ? -1.413 -7.986 -8.313 1.00 95.44 83 LEU A C 1
ATOM 653 O O . LEU A 1 83 ? -0.576 -7.540 -9.096 1.00 95.44 83 LEU A O 1
ATOM 657 N N . ASP A 1 84 ? -1.096 -8.856 -7.348 1.00 95.81 84 ASP A N 1
ATOM 658 C CA . ASP A 1 84 ? 0.266 -9.337 -7.061 1.00 95.81 84 ASP A CA 1
ATOM 659 C C . ASP A 1 84 ? 1.309 -8.218 -6.816 1.00 95.81 84 ASP A C 1
ATOM 661 O O . ASP A 1 84 ? 2.517 -8.422 -6.940 1.00 95.81 84 ASP A O 1
ATOM 665 N N . ILE A 1 85 ? 0.862 -7.021 -6.419 1.00 97.31 85 ILE A N 1
ATOM 666 C CA . ILE A 1 85 ? 1.731 -5.904 -6.005 1.00 97.31 85 ILE A CA 1
ATOM 667 C C . ILE A 1 85 ? 2.311 -6.185 -4.611 1.00 97.31 85 ILE A C 1
ATOM 669 O O . ILE A 1 85 ? 3.462 -5.859 -4.313 1.00 97.31 85 ILE A O 1
ATOM 673 N N . ILE A 1 86 ? 1.514 -6.800 -3.734 1.00 96.38 86 ILE A N 1
ATOM 674 C CA . ILE A 1 86 ? 1.935 -7.244 -2.405 1.00 96.38 86 ILE A CA 1
ATOM 675 C C . ILE A 1 86 ? 1.754 -8.755 -2.328 1.00 96.38 86 ILE A C 1
ATOM 677 O O . ILE A 1 86 ? 0.653 -9.270 -2.501 1.00 96.38 86 ILE A O 1
ATOM 681 N N . LEU A 1 87 ? 2.839 -9.465 -2.014 1.00 93.50 87 LEU A N 1
ATOM 682 C CA . LEU A 1 87 ? 2.807 -10.913 -1.843 1.00 93.50 87 LEU A CA 1
ATOM 683 C C . LEU A 1 87 ? 1.881 -11.300 -0.689 1.00 93.50 87 LEU A C 1
ATOM 685 O O . LEU A 1 87 ? 1.878 -10.649 0.355 1.00 93.50 87 LEU A O 1
ATOM 689 N N . TYR A 1 88 ? 1.186 -12.429 -0.828 1.00 92.19 88 TYR A N 1
ATOM 690 C CA . TYR A 1 88 ? 0.227 -12.917 0.169 1.00 92.19 88 TYR A CA 1
ATOM 691 C C . TYR A 1 88 ? 0.784 -12.934 1.604 1.00 92.19 88 TYR A C 1
ATOM 693 O O . TYR A 1 88 ? 0.125 -12.486 2.539 1.00 92.19 88 TYR A O 1
ATOM 701 N N . LYS A 1 89 ? 2.036 -13.385 1.774 1.00 93.94 89 LYS A N 1
ATOM 702 C CA . LYS A 1 89 ? 2.730 -13.433 3.075 1.00 93.94 89 LYS A CA 1
ATOM 703 C C . LYS A 1 89 ? 2.908 -12.061 3.738 1.00 93.94 89 LYS A C 1
ATOM 705 O O . LYS A 1 89 ? 2.941 -11.979 4.961 1.00 93.94 89 LYS A O 1
ATOM 710 N N . ASP A 1 90 ? 3.070 -11.011 2.937 1.00 95.44 90 ASP A N 1
ATOM 711 C CA . ASP A 1 90 ? 3.259 -9.644 3.416 1.00 95.44 90 ASP A CA 1
ATOM 712 C C . ASP A 1 90 ? 1.887 -8.989 3.616 1.00 95.44 90 ASP A C 1
ATOM 714 O O . ASP A 1 90 ? 1.665 -8.315 4.618 1.00 95.44 90 ASP A O 1
ATOM 718 N N . GLY A 1 91 ? 0.930 -9.280 2.728 1.00 96.25 91 GLY A N 1
ATOM 719 C CA . GLY A 1 91 ? -0.458 -8.837 2.835 1.00 96.25 91 GLY A CA 1
ATOM 720 C C . GLY A 1 91 ? -1.128 -9.281 4.136 1.00 96.25 91 GLY A C 1
ATOM 721 O O . GLY A 1 91 ? -1.692 -8.452 4.845 1.00 96.25 91 GLY A O 1
ATOM 722 N N . THR A 1 92 ? -0.990 -10.550 4.534 1.00 97.25 92 THR A N 1
ATOM 723 C CA . THR A 1 92 ? -1.561 -11.041 5.804 1.00 97.25 92 THR A CA 1
ATOM 724 C C . THR A 1 92 ? -0.968 -10.349 7.032 1.00 97.25 92 THR A C 1
ATOM 726 O O . THR A 1 92 ? -1.692 -10.074 7.988 1.00 97.25 92 THR A O 1
ATOM 729 N N . ARG A 1 93 ? 0.325 -9.995 7.005 1.00 97.81 93 ARG A N 1
ATOM 730 C CA . ARG A 1 93 ? 0.973 -9.216 8.077 1.00 97.81 93 ARG A CA 1
ATOM 731 C C . ARG A 1 93 ? 0.418 -7.795 8.160 1.00 97.81 93 ARG A C 1
ATOM 733 O O . ARG A 1 93 ? 0.188 -7.302 9.261 1.00 97.81 93 ARG A O 1
ATOM 740 N N . LEU A 1 94 ? 0.172 -7.153 7.017 1.00 98.12 94 LEU A N 1
ATOM 741 C CA . LEU A 1 94 ? -0.431 -5.816 6.963 1.00 98.12 94 LEU A CA 1
ATOM 742 C C . LEU A 1 94 ? -1.880 -5.832 7.469 1.00 98.12 94 LEU A C 1
ATOM 744 O O . LEU A 1 94 ? -2.257 -4.974 8.265 1.00 98.12 94 LEU A O 1
ATOM 748 N N . LEU A 1 95 ? -2.674 -6.834 7.083 1.00 98.19 95 LEU A N 1
ATO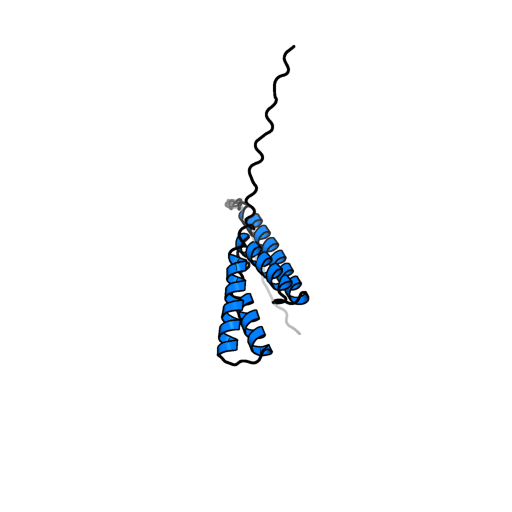M 749 C CA . LEU A 1 95 ? -4.044 -7.000 7.583 1.00 98.19 95 LEU A CA 1
ATOM 750 C C . LEU A 1 95 ? -4.076 -7.250 9.098 1.00 98.19 95 LEU A C 1
ATOM 752 O O . LEU A 1 95 ? -4.933 -6.710 9.796 1.00 98.19 95 LEU A O 1
ATOM 756 N N . TYR A 1 96 ? -3.110 -8.004 9.628 1.00 98.44 96 TYR A N 1
ATOM 757 C CA . TYR A 1 96 ? -2.970 -8.180 11.072 1.00 98.44 96 TYR A CA 1
ATOM 758 C C . TYR A 1 96 ? -2.623 -6.864 11.788 1.00 98.44 96 TYR A C 1
ATOM 760 O O . TYR A 1 96 ? -3.223 -6.543 12.813 1.00 98.44 96 TYR A O 1
ATOM 768 N N . ALA A 1 97 ? -1.716 -6.053 11.234 1.00 98.00 97 ALA A N 1
ATOM 769 C CA . ALA A 1 97 ? -1.410 -4.730 11.783 1.00 98.00 97 ALA A CA 1
ATOM 770 C C . ALA A 1 97 ? -2.652 -3.816 11.811 1.00 98.00 97 ALA A C 1
ATOM 772 O O . ALA A 1 97 ? -2.909 -3.153 12.818 1.00 98.00 97 ALA A O 1
ATOM 773 N N . ALA A 1 98 ? -3.471 -3.842 10.755 1.00 98.25 98 ALA A N 1
ATOM 774 C CA . ALA A 1 98 ? -4.742 -3.120 10.706 1.00 98.25 98 ALA A CA 1
ATOM 775 C C . ALA A 1 98 ? -5.718 -3.582 11.806 1.00 98.25 98 ALA A C 1
ATOM 777 O O . ALA A 1 98 ? -6.336 -2.757 12.482 1.00 98.25 98 ALA A O 1
ATOM 778 N N . GLN A 1 99 ? -5.812 -4.891 12.058 1.00 98.19 99 GLN A N 1
ATOM 779 C CA . GLN A 1 99 ? -6.620 -5.439 13.152 1.00 98.19 99 GLN A CA 1
ATOM 780 C C . GLN A 1 99 ? -6.139 -4.960 14.535 1.00 98.19 99 GLN A C 1
ATOM 782 O O . GLN A 1 99 ? -6.955 -4.602 15.395 1.00 98.19 99 GLN A O 1
ATOM 787 N N . VAL A 1 100 ? -4.822 -4.927 14.757 1.00 98.38 100 VAL A N 1
ATOM 788 C CA . VAL A 1 100 ? -4.225 -4.409 16.000 1.00 98.38 100 VAL A CA 1
ATOM 789 C C . VAL A 1 100 ? -4.540 -2.920 16.180 1.00 98.38 100 VAL A C 1
ATOM 791 O O . VAL A 1 100 ? -4.888 -2.497 17.287 1.00 98.38 100 VAL A O 1
ATOM 794 N N . ALA A 1 101 ? -4.500 -2.133 15.101 1.00 98.12 101 ALA A N 1
ATOM 795 C CA . ALA A 1 101 ? -4.854 -0.716 15.133 1.00 98.12 101 ALA A CA 1
ATOM 796 C C . ALA A 1 101 ? -6.331 -0.497 15.508 1.00 98.12 101 ALA A C 1
ATOM 798 O O . ALA A 1 101 ? -6.617 0.276 16.423 1.00 98.12 101 ALA A O 1
ATOM 799 N N . ILE A 1 102 ? -7.265 -1.243 14.900 1.00 97.50 102 ILE A N 1
ATOM 800 C CA . ILE A 1 102 ? -8.700 -1.205 15.255 1.00 97.50 102 ILE A CA 1
ATOM 801 C C . ILE A 1 102 ? -8.891 -1.487 16.747 1.00 97.50 102 ILE A C 1
ATOM 803 O O . ILE A 1 102 ? -9.587 -0.743 17.440 1.00 97.50 102 ILE A O 1
ATOM 807 N N . SER A 1 103 ? -8.255 -2.546 17.250 1.00 97.00 103 SER A N 1
ATOM 808 C CA . SER A 1 103 ? -8.376 -2.964 18.653 1.00 97.00 103 SER A CA 1
ATOM 809 C C . SER A 1 103 ? -7.841 -1.895 19.612 1.00 97.00 103 SER A C 1
ATOM 811 O O . SER A 1 103 ? -8.443 -1.612 20.653 1.00 97.00 103 SER A O 1
ATOM 813 N N . SER A 1 104 ? -6.738 -1.248 19.233 1.00 96.94 104 SER A N 1
ATOM 814 C CA . SER A 1 104 ? -6.133 -0.151 19.992 1.00 96.94 104 SER A CA 1
ATOM 815 C C . SER A 1 104 ? -7.040 1.081 20.034 1.00 96.94 104 SER A C 1
ATOM 817 O O . SER A 1 104 ? -7.275 1.625 21.114 1.00 96.94 104 SER A O 1
ATOM 819 N N . LEU A 1 105 ? -7.610 1.493 18.896 1.00 96.00 105 LEU A N 1
ATOM 820 C CA . LEU A 1 105 ? -8.525 2.639 18.820 1.00 96.00 105 LEU A CA 1
ATOM 821 C C . LEU A 1 105 ? -9.809 2.410 19.627 1.00 96.00 105 LEU A C 1
ATOM 823 O O . LEU A 1 105 ? -10.262 3.299 20.346 1.00 96.00 105 LEU A O 1
ATOM 827 N N . GLN A 1 106 ? -10.377 1.203 19.570 1.00 95.06 106 GLN A N 1
ATOM 828 C CA . GLN A 1 106 ? -11.548 0.849 20.378 1.00 95.06 106 GLN A CA 1
ATOM 829 C C . GLN A 1 106 ? -11.250 0.905 21.879 1.00 95.06 106 GLN A C 1
ATOM 831 O O . GLN A 1 106 ? -12.088 1.350 22.664 1.00 95.06 106 GLN A O 1
ATOM 836 N N . SER A 1 107 ? -10.062 0.458 22.285 1.00 94.75 107 SER A N 1
ATOM 837 C CA . SER A 1 107 ? -9.644 0.480 23.688 1.00 94.75 107 SER A CA 1
ATOM 838 C C . SER A 1 107 ? -9.479 1.913 24.198 1.00 94.75 107 SER A C 1
ATOM 840 O O . SER A 1 107 ? -9.955 2.233 25.286 1.00 94.75 107 SER A O 1
ATOM 842 N N . GLN A 1 108 ? -8.897 2.797 23.383 1.00 92.12 108 GLN A N 1
ATOM 843 C CA . GLN A 1 108 ? -8.766 4.224 23.693 1.00 92.12 108 GLN A CA 1
ATOM 844 C C . GLN A 1 108 ? -10.129 4.918 23.801 1.00 92.12 108 GLN A C 1
ATOM 846 O O . GLN A 1 108 ? -10.380 5.623 24.775 1.00 92.12 108 GLN A O 1
ATOM 851 N N . ALA A 1 109 ? -11.042 4.660 22.860 1.00 91.31 109 ALA A N 1
ATOM 852 C CA . ALA A 1 109 ? -12.392 5.221 22.899 1.00 91.31 109 ALA A CA 1
ATOM 853 C C . ALA A 1 109 ? -13.152 4.806 24.173 1.00 91.31 109 ALA A C 1
ATOM 855 O O . ALA A 1 109 ? -13.821 5.626 24.798 1.00 91.31 109 ALA A O 1
ATOM 856 N N . LYS A 1 110 ? -13.003 3.547 24.608 1.00 91.81 110 LYS A N 1
ATOM 857 C CA . LYS A 1 110 ? -13.593 3.053 25.864 1.00 91.81 110 LYS A CA 1
ATOM 858 C C . LYS A 1 110 ? -12.973 3.696 27.104 1.00 91.81 110 LYS A C 1
ATOM 860 O O . LYS A 1 110 ? -13.694 3.952 28.064 1.00 91.81 110 LYS A O 1
ATOM 865 N N . ALA A 1 111 ? -11.662 3.933 27.102 1.00 91.81 111 ALA A N 1
ATOM 866 C CA . ALA A 1 111 ? -10.978 4.601 28.206 1.00 91.81 111 ALA A CA 1
ATOM 867 C C . ALA A 1 111 ? -11.415 6.069 28.334 1.00 91.81 111 ALA A C 1
ATOM 869 O O . ALA A 1 111 ? -11.715 6.512 29.436 1.00 91.81 111 ALA A O 1
ATOM 870 N N . ALA A 1 112 ? -11.541 6.785 27.213 1.00 87.62 112 ALA A N 1
ATOM 871 C CA . ALA A 1 112 ? -12.008 8.172 27.185 1.00 87.62 112 ALA A CA 1
ATOM 872 C C . ALA A 1 112 ? -13.492 8.327 27.575 1.00 87.62 112 ALA A C 1
ATOM 874 O O . ALA A 1 112 ? -13.889 9.365 28.095 1.00 87.62 112 ALA A O 1
ATOM 875 N N . ALA A 1 113 ? -14.315 7.300 27.339 1.00 81.62 113 ALA A N 1
ATOM 876 C CA . ALA A 1 113 ? -15.739 7.313 27.674 1.00 81.62 113 ALA A CA 1
ATOM 877 C C . ALA A 1 113 ? -16.042 7.035 29.156 1.00 81.62 113 ALA A C 1
ATOM 879 O O . ALA A 1 113 ? -17.182 7.221 29.581 1.00 81.62 113 ALA A O 1
ATOM 880 N N . LYS A 1 114 ? -15.066 6.581 29.956 1.00 70.94 114 LYS A N 1
ATOM 881 C CA . LYS A 1 114 ? -15.235 6.506 31.411 1.00 70.94 114 LYS A CA 1
ATOM 882 C C . LYS A 1 114 ? -14.998 7.905 31.988 1.00 70.94 114 LYS A C 1
ATOM 884 O O . LYS A 1 114 ? -13.871 8.388 31.899 1.00 70.94 114 LYS A O 1
ATOM 889 N N . PRO A 1 115 ? -16.006 8.563 32.591 1.00 58.09 115 PRO A N 1
ATOM 890 C CA . PRO A 1 115 ? -15.759 9.790 33.323 1.00 58.09 115 PRO A CA 1
ATOM 891 C C . PRO A 1 115 ? -14.796 9.458 34.458 1.00 58.09 115 PRO A C 1
ATOM 893 O O . PRO A 1 115 ? -15.040 8.527 35.229 1.00 58.09 115 PRO A O 1
ATOM 896 N N . HIS A 1 116 ? -13.719 10.230 34.580 1.00 55.50 116 HIS A N 1
ATOM 897 C CA . HIS A 1 116 ? -13.083 10.406 35.872 1.00 55.50 116 HIS A CA 1
ATOM 898 C C . HIS A 1 116 ? -14.155 10.973 36.806 1.00 55.50 116 HIS A C 1
ATOM 900 O O . HIS A 1 116 ? -14.413 12.176 36.815 1.00 55.50 116 HIS A O 1
ATOM 906 N N . THR A 1 117 ? -14.814 10.108 37.576 1.00 47.53 117 THR A N 1
ATOM 907 C CA . THR A 1 117 ? -15.337 10.515 38.872 1.00 47.53 117 THR A C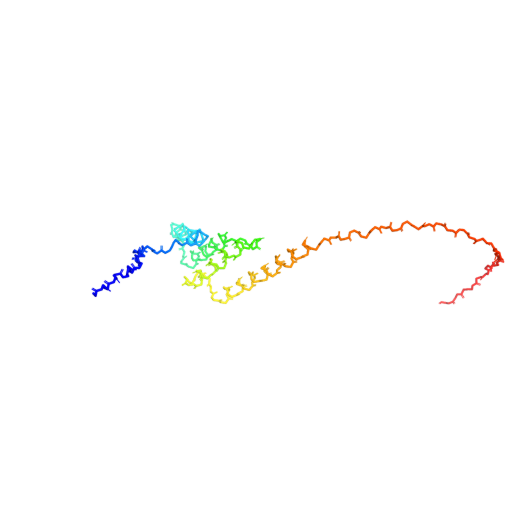A 1
ATOM 908 C C . THR A 1 117 ? -14.116 10.999 39.635 1.00 47.53 117 THR A C 1
ATOM 910 O O . THR A 1 117 ? -13.299 10.202 40.088 1.00 47.53 117 THR A O 1
ATOM 913 N N . ALA A 1 118 ? -13.930 12.316 39.637 1.00 53.28 118 ALA A N 1
ATOM 914 C CA . ALA A 1 118 ? -13.001 12.987 40.512 1.00 53.28 118 ALA A CA 1
ATOM 915 C C . ALA A 1 118 ? -13.366 12.560 41.934 1.00 53.28 118 ALA A C 1
ATOM 917 O O . ALA A 1 118 ? -14.415 12.933 42.459 1.00 53.28 118 ALA A O 1
ATOM 918 N N . GLU A 1 119 ? -12.529 11.713 42.520 1.00 51.19 119 GLU A N 1
ATOM 919 C CA . GLU A 1 119 ? -12.467 11.553 43.959 1.00 51.19 119 GLU A CA 1
ATOM 920 C C . GLU A 1 119 ? -12.128 12.931 44.528 1.00 51.19 119 GLU A C 1
ATOM 922 O O . GLU A 1 119 ? -11.015 13.436 44.382 1.00 51.19 119 GLU A O 1
ATOM 927 N N . THR A 1 120 ? -13.132 13.579 45.115 1.00 44.25 120 THR A N 1
ATOM 928 C CA . THR A 1 120 ? -12.960 14.716 46.013 1.00 44.25 120 THR A CA 1
ATOM 929 C C . THR A 1 120 ? -11.957 14.316 47.099 1.00 44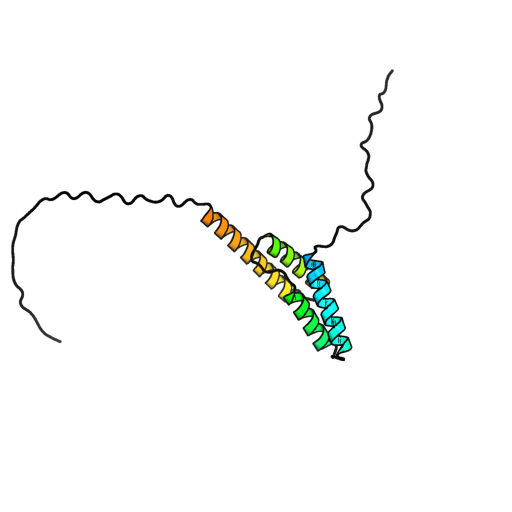.25 120 THR A C 1
ATOM 931 O O . THR A 1 120 ? -12.233 13.359 47.827 1.00 44.25 120 THR A O 1
ATOM 934 N N . PRO A 1 121 ? -10.823 15.017 47.273 1.00 51.84 121 PRO A N 1
ATOM 935 C CA . PRO A 1 121 ? -9.998 14.827 48.454 1.00 51.84 121 PRO A CA 1
ATOM 936 C C . PRO A 1 121 ? -10.793 15.325 49.661 1.00 51.84 121 PRO A C 1
ATOM 938 O O . PRO A 1 121 ? -11.006 16.526 49.822 1.00 51.84 121 PRO A O 1
ATOM 941 N N . ALA A 1 122 ? -11.283 14.399 50.483 1.00 56.44 122 ALA A N 1
ATOM 942 C CA . ALA A 1 122 ? -11.781 14.737 51.803 1.00 56.44 122 ALA A CA 1
ATOM 943 C C . ALA A 1 122 ? -10.613 15.317 52.614 1.00 56.44 122 ALA A C 1
ATOM 945 O O . ALA A 1 122 ? -9.606 14.657 52.867 1.00 56.44 122 ALA A O 1
ATOM 946 N N . GLU A 1 123 ? -10.768 16.586 52.958 1.00 45.28 123 GLU A N 1
ATOM 947 C CA . GLU A 1 123 ? -9.963 17.368 53.884 1.00 45.28 123 GLU A CA 1
ATOM 948 C C . GLU A 1 123 ? -9.749 16.598 55.206 1.00 45.28 123 GLU A C 1
ATOM 950 O O . GLU A 1 123 ? -10.733 16.214 55.849 1.00 45.28 123 GLU A O 1
ATOM 955 N N . PRO A 1 124 ? -8.502 16.330 55.644 1.00 48.44 124 PRO A N 1
ATOM 956 C CA . PRO A 1 124 ? -8.275 15.729 56.948 1.00 48.44 124 PRO A CA 1
ATOM 957 C C . PRO A 1 124 ? -8.473 16.795 58.027 1.00 48.44 124 PRO A C 1
ATOM 959 O O . PRO A 1 124 ? -7.589 17.607 58.304 1.00 48.44 124 PRO A O 1
ATOM 962 N N . ALA A 1 125 ? -9.650 16.775 58.653 1.00 46.12 125 ALA A N 1
ATOM 963 C CA . ALA A 1 125 ? -9.903 17.499 59.885 1.00 46.12 125 ALA A CA 1
ATOM 964 C C . ALA A 1 125 ? -8.925 17.020 60.972 1.00 46.12 125 ALA A C 1
ATOM 966 O O . ALA A 1 125 ? -8.941 15.863 61.396 1.00 46.12 125 ALA A O 1
ATOM 967 N N . MET A 1 126 ? -8.074 17.941 61.425 1.00 44.94 126 MET A N 1
ATOM 968 C CA . MET A 1 126 ? -7.341 17.848 62.682 1.00 44.94 126 MET A CA 1
ATOM 969 C C . MET A 1 126 ? -8.310 17.548 63.830 1.00 44.94 126 MET A C 1
ATOM 971 O O . MET A 1 126 ? -9.281 18.275 64.045 1.00 44.94 126 MET A O 1
ATOM 975 N N . THR A 1 127 ? -7.995 16.552 64.655 1.00 44.47 127 THR A N 1
ATOM 976 C CA . THR A 1 127 ? -8.330 16.645 66.077 1.00 44.47 127 THR A CA 1
ATOM 977 C C . THR A 1 127 ? -7.158 16.164 66.914 1.00 44.47 127 THR A C 1
ATOM 979 O O . THR A 1 127 ? -6.704 15.025 66.856 1.00 44.47 127 THR A O 1
ATOM 982 N N . GLU A 1 128 ? -6.652 17.146 67.636 1.00 49.09 128 GLU A N 1
ATOM 983 C CA . GLU A 1 128 ? -5.618 17.154 68.643 1.00 49.09 128 GLU A CA 1
ATOM 984 C C . GLU A 1 128 ? -6.010 16.327 69.872 1.00 49.09 128 GLU A C 1
ATOM 986 O O . GLU A 1 128 ? -7.081 16.535 70.437 1.00 49.09 128 GLU A O 1
ATOM 991 N N . GLN A 1 129 ? -5.111 15.460 70.351 1.00 47.09 129 GLN A N 1
ATOM 992 C CA . GLN A 1 129 ? -5.016 15.209 71.788 1.00 47.09 129 GLN A CA 1
ATOM 993 C C . GLN A 1 129 ? -3.640 14.692 72.202 1.00 47.09 129 GLN A C 1
ATOM 995 O O . GLN A 1 129 ? -2.998 13.880 71.540 1.00 47.09 129 GLN A O 1
ATOM 1000 N N . ALA A 1 130 ? -3.173 15.271 73.299 1.00 47.00 130 ALA A N 1
ATOM 1001 C CA . ALA A 1 130 ? -1.779 15.509 73.590 1.00 47.00 130 ALA A CA 1
ATOM 1002 C C . ALA A 1 130 ? -1.201 14.574 74.667 1.00 47.00 130 ALA A C 1
ATOM 1004 O O . ALA A 1 130 ? -1.890 14.173 75.599 1.00 47.00 130 ALA A O 1
ATOM 1005 N N . ARG A 1 131 ? 0.133 14.441 74.595 1.00 43.34 131 ARG A N 1
ATOM 1006 C CA . ARG A 1 131 ? 1.098 14.498 75.714 1.00 43.34 131 ARG A CA 1
ATOM 1007 C C . ARG A 1 131 ? 1.217 13.286 76.651 1.00 43.34 131 ARG A C 1
ATOM 1009 O O . ARG A 1 131 ? 0.404 13.098 77.541 1.00 43.34 131 ARG A O 1
ATOM 1016 N N . SER A 1 132 ? 2.373 12.615 76.569 1.00 41.88 132 SER A N 1
ATOM 1017 C CA . SER A 1 132 ? 3.347 12.395 77.670 1.00 41.88 132 SER A CA 1
ATOM 1018 C C . SER A 1 132 ? 4.383 11.363 77.182 1.00 41.88 132 SER A C 1
ATOM 1020 O O . SER A 1 132 ? 4.055 10.203 76.994 1.00 41.88 132 SER A O 1
ATOM 1022 N N . GLY A 1 133 ? 5.588 11.731 76.744 1.00 43.84 133 GLY A N 1
ATOM 1023 C CA . GLY A 1 133 ? 6.686 12.158 77.607 1.00 43.84 133 GLY A CA 1
ATOM 1024 C C . GLY A 1 133 ? 7.530 10.952 78.044 1.00 43.84 133 GLY A C 1
ATOM 1025 O O . GLY A 1 133 ? 7.121 10.248 78.960 1.00 43.84 133 GLY A O 1
ATOM 1026 N N . LYS A 1 134 ? 8.701 10.735 77.419 1.00 49.84 134 LYS A N 1
ATOM 1027 C CA . LYS A 1 134 ? 9.967 10.327 78.074 1.00 49.84 134 LYS A CA 1
ATOM 1028 C C . LYS A 1 134 ? 11.100 10.133 77.059 1.00 49.84 134 LYS A C 1
ATOM 1030 O O . LYS A 1 134 ? 11.056 9.287 76.176 1.00 49.84 134 LYS A O 1
ATOM 1035 N N . THR A 1 135 ? 12.118 10.960 77.241 1.00 49.69 135 THR A N 1
ATOM 1036 C CA . THR A 1 135 ? 13.470 10.899 76.689 1.00 49.69 135 THR A CA 1
ATOM 1037 C C . THR A 1 135 ? 14.254 9.715 77.263 1.00 49.69 135 THR A C 1
ATOM 1039 O O . THR A 1 135 ? 14.217 9.527 78.476 1.00 49.69 135 THR A O 1
ATOM 1042 N N . HIS A 1 136 ? 15.025 8.999 76.439 1.00 50.16 136 HIS A N 1
ATOM 1043 C CA . HIS A 1 136 ? 16.311 8.389 76.828 1.00 50.16 136 HIS A CA 1
ATOM 1044 C C . HIS A 1 136 ? 17.069 7.950 75.554 1.00 50.16 136 HIS A C 1
ATOM 1046 O O . HIS A 1 136 ? 16.554 7.155 74.780 1.00 50.16 136 HIS A O 1
ATOM 1052 N N . THR A 1 137 ? 18.080 8.709 75.119 1.00 46.22 137 THR A N 1
ATOM 1053 C CA . THR A 1 137 ? 19.538 8.466 75.263 1.00 46.22 137 THR A CA 1
ATOM 1054 C C . THR A 1 137 ? 20.074 7.252 74.489 1.00 46.22 137 THR A C 1
ATOM 1056 O O . THR A 1 137 ? 19.768 6.110 74.805 1.00 46.22 137 THR A O 1
ATOM 1059 N N . HIS A 1 138 ? 20.936 7.533 73.505 1.00 45.47 138 HIS A N 1
ATOM 1060 C CA . HIS A 1 138 ? 21.821 6.577 72.820 1.00 45.47 138 HIS A CA 1
ATOM 1061 C C . HIS A 1 138 ? 23.011 6.206 73.730 1.00 45.47 138 HIS A C 1
ATOM 1063 O O . HIS A 1 138 ? 23.387 7.016 74.582 1.00 45.47 138 HIS A O 1
ATOM 1069 N N . PRO A 1 139 ? 23.644 5.033 73.541 1.00 60.59 139 PRO A N 1
ATOM 1070 C CA . PRO A 1 139 ? 25.005 5.039 72.976 1.00 60.59 139 PRO A CA 1
ATOM 1071 C C . PRO A 1 139 ? 25.278 3.848 72.007 1.00 60.59 139 PRO A C 1
ATOM 1073 O O . PRO A 1 139 ? 24.345 3.103 71.707 1.00 60.59 139 PRO A O 1
ATOM 1076 N N . PRO A 1 140 ? 26.483 3.742 71.400 1.00 66.81 140 PRO A N 1
ATOM 1077 C CA . PRO A 1 140 ? 26.740 3.057 70.124 1.00 66.81 140 PRO A CA 1
ATOM 1078 C C . PRO A 1 140 ? 27.431 1.691 70.286 1.00 66.81 140 PRO A C 1
ATOM 1080 O O . PRO A 1 140 ? 28.008 1.435 71.339 1.00 66.81 140 PRO A O 1
ATOM 1083 N N . VAL A 1 141 ? 27.476 0.859 69.231 1.00 57.69 141 VAL A N 1
ATOM 1084 C CA . VAL A 1 141 ? 28.430 -0.271 69.140 1.00 57.69 141 VAL A CA 1
ATOM 1085 C C . VAL A 1 141 ? 28.919 -0.499 67.696 1.00 57.69 141 VAL A C 1
ATOM 1087 O O . VAL A 1 141 ? 28.130 -0.518 66.756 1.00 57.69 141 VAL A O 1
ATOM 1090 N N . LEU A 1 142 ? 30.246 -0.630 67.581 1.00 54.91 142 LEU A N 1
ATOM 1091 C CA . LEU A 1 142 ? 31.106 -0.911 66.420 1.00 54.91 142 LEU A CA 1
ATOM 1092 C C . LEU A 1 142 ? 31.096 -2.389 65.956 1.00 54.91 142 LEU A C 1
ATOM 1094 O O . LEU A 1 142 ? 30.910 -3.276 66.782 1.00 54.91 142 LEU A O 1
ATOM 1098 N N . GLY A 1 143 ? 31.543 -2.607 64.704 1.00 48.56 143 GLY A N 1
ATOM 1099 C CA . GLY A 1 143 ? 32.330 -3.777 64.238 1.00 48.56 143 GLY A CA 1
ATOM 1100 C C . GLY A 1 143 ? 31.501 -4.972 63.747 1.00 48.56 143 GLY A C 1
ATOM 1101 O O . GLY A 1 143 ? 30.536 -5.342 64.401 1.00 48.56 143 GLY A O 1
ATOM 1102 N N . ASN A 1 144 ? 31.777 -5.632 62.616 1.00 48.97 144 ASN A N 1
ATOM 1103 C CA . ASN A 1 144 ? 32.959 -5.741 61.743 1.00 48.97 144 ASN A CA 1
ATOM 1104 C C . ASN A 1 144 ? 32.557 -5.684 60.263 1.00 48.97 144 ASN A C 1
ATOM 1106 O O . ASN A 1 144 ? 31.416 -6.095 59.959 1.00 48.97 144 ASN A O 1
#

pLDDT: mean 80.59, std 22.0, range [40.34, 98.62]

Sequence (144 aa):
MNVLEAAEPDRQPTSNQPAPRDPAVQLCVDAYLHSLKISREEGRIRFETNKRAEAAYRNAMPDLTSFQNIRDFIACVTQAMVLDIILYKDGTRLLYAAQVAISSLQSQAKAAAKPHTAETPAEPAMTEQARSGKTHTHPPVLGN

Organism: NCBI:txid410659

Radius of gyration: 34.48 Å; chains: 1; bounding box: 100×31×97 Å